Protein AF-W8C7N8-F1 (afdb_monomer_lite)

Sequence (102 aa):
MYKPSRQQAPGKMLTQIAEEPWATVCADFVGPLPRSKHGNTTILVFIDKFSKWVEIVPLRKATTEGLIKAFRERILTRFGVLKIMITDNGTQFTSKEFKRLL

Structure (mmCIF, N/CA/C/O backbone):
data_AF-W8C7N8-F1
#
_entry.id   AF-W8C7N8-F1
#
loop_
_atom_site.group_PDB
_atom_site.id
_atom_site.type_symbol
_atom_site.label_atom_id
_atom_site.label_alt_id
_atom_site.label_comp_id
_atom_site.label_asym_id
_atom_site.label_entity_id
_atom_site.label_seq_id
_atom_site.pdbx_PDB_ins_code
_atom_site.Cartn_x
_atom_site.Cartn_y
_atom_site.Cartn_z
_atom_site.occupancy
_atom_site.B_iso_or_equiv
_atom_site.auth_seq_id
_atom_site.auth_comp_id
_atom_site.auth_asym_id
_atom_site.auth_atom_id
_atom_site.pdbx_PDB_model_num
ATOM 1 N N . MET A 1 1 ? 19.499 5.264 33.828 1.00 46.91 1 MET A N 1
ATOM 2 C CA . MET A 1 1 ? 19.126 4.126 32.955 1.00 46.91 1 MET A CA 1
ATOM 3 C C . MET A 1 1 ? 19.578 4.444 31.533 1.00 46.91 1 MET A C 1
ATOM 5 O O . MET A 1 1 ? 19.002 5.322 30.907 1.00 46.91 1 MET A O 1
ATOM 9 N N . TYR A 1 2 ? 20.653 3.812 31.061 1.00 42.91 2 TYR A N 1
ATOM 10 C CA . TYR A 1 2 ? 21.243 4.032 29.734 1.00 42.91 2 TYR A CA 1
ATOM 11 C C . TYR A 1 2 ? 20.625 3.033 28.742 1.00 42.91 2 TYR A C 1
ATOM 13 O O . TYR A 1 2 ? 20.754 1.827 28.940 1.00 42.91 2 TYR A O 1
ATOM 21 N N . LYS A 1 3 ? 19.904 3.510 27.716 1.00 37.59 3 LYS A N 1
ATOM 22 C CA . LYS A 1 3 ? 19.435 2.654 26.612 1.00 37.59 3 LYS A CA 1
ATOM 23 C C . LYS A 1 3 ? 20.620 2.428 25.664 1.00 37.59 3 LYS A C 1
ATOM 25 O O . LYS A 1 3 ? 21.109 3.414 25.117 1.00 37.59 3 LYS A O 1
ATOM 30 N N . PRO A 1 4 ? 21.086 1.188 25.449 1.00 54.31 4 PRO A N 1
ATOM 31 C CA . PRO A 1 4 ? 22.184 0.941 24.526 1.00 54.31 4 PRO A CA 1
ATOM 32 C C . PRO A 1 4 ? 21.729 1.262 23.097 1.00 54.31 4 PRO A C 1
ATOM 34 O O . PRO A 1 4 ? 20.704 0.759 22.628 1.00 54.31 4 PRO A O 1
ATOM 37 N N . SER A 1 5 ? 22.476 2.120 22.402 1.00 57.84 5 SER A N 1
ATOM 38 C CA . SER A 1 5 ? 22.250 2.416 20.991 1.00 57.84 5 SER A CA 1
ATOM 39 C C . SER A 1 5 ? 22.742 1.241 20.146 1.00 57.84 5 SER A C 1
ATOM 41 O O . SER A 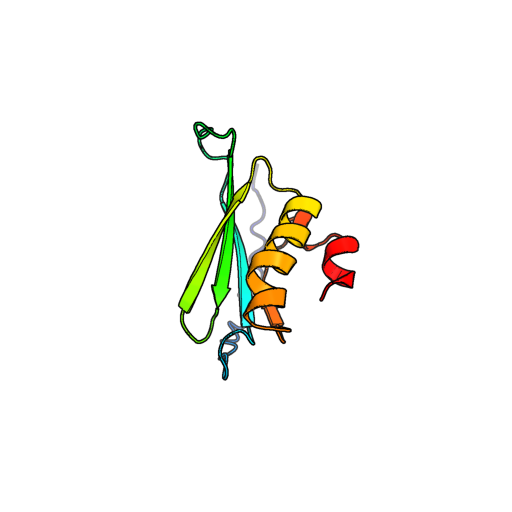1 5 ? 23.932 1.038 19.925 1.00 57.84 5 SER A O 1
ATOM 43 N N . ARG A 1 6 ? 21.808 0.439 19.635 1.00 54.16 6 ARG A N 1
ATOM 44 C CA . ARG A 1 6 ? 22.111 -0.555 18.602 1.00 54.16 6 ARG A CA 1
ATOM 45 C C . ARG A 1 6 ? 22.130 0.151 17.244 1.00 54.16 6 ARG A C 1
ATOM 47 O O . ARG A 1 6 ? 21.176 0.040 16.481 1.00 54.16 6 ARG A O 1
ATOM 54 N N . GLN A 1 7 ? 23.184 0.915 16.955 1.00 57.00 7 GLN A N 1
ATOM 55 C CA . GLN A 1 7 ? 23.429 1.397 15.593 1.00 57.00 7 GLN A CA 1
ATOM 56 C C . GLN A 1 7 ? 23.890 0.203 14.750 1.00 57.00 7 GLN A C 1
ATOM 58 O O . GLN A 1 7 ? 25.065 -0.152 14.729 1.00 57.00 7 GLN A O 1
ATOM 63 N N . GLN A 1 8 ? 22.941 -0.476 14.104 1.00 55.56 8 GLN A N 1
ATOM 64 C CA . GLN A 1 8 ? 23.278 -1.356 12.987 1.00 55.56 8 GLN A CA 1
ATOM 65 C C . GLN A 1 8 ? 23.839 -0.478 11.866 1.00 55.56 8 GLN A C 1
ATOM 67 O O . GLN A 1 8 ? 23.320 0.616 11.634 1.00 55.56 8 GLN A O 1
ATOM 72 N N . ALA A 1 9 ? 24.907 -0.934 11.204 1.00 55.25 9 ALA A N 1
ATOM 73 C CA . ALA A 1 9 ? 25.464 -0.231 10.054 1.00 55.25 9 ALA A CA 1
ATOM 74 C C . ALA A 1 9 ? 24.328 0.089 9.066 1.00 55.25 9 ALA A C 1
ATOM 76 O O . ALA A 1 9 ? 23.503 -0.799 8.819 1.00 55.25 9 ALA A O 1
ATOM 77 N N . PRO A 1 10 ? 24.238 1.323 8.532 1.00 58.97 10 PRO A N 1
ATOM 78 C CA . PRO A 1 10 ? 23.207 1.652 7.563 1.00 58.97 10 PRO A CA 1
ATOM 79 C C . PRO A 1 10 ? 23.323 0.655 6.411 1.00 58.97 10 PRO A C 1
ATOM 81 O O . PRO A 1 10 ? 24.361 0.568 5.752 1.00 58.97 10 PRO A O 1
ATOM 84 N N . GLY A 1 11 ? 22.282 -0.164 6.230 1.00 62.59 11 GLY A N 1
ATOM 85 C CA . GLY A 1 11 ? 22.219 -1.099 5.115 1.00 62.59 11 GLY A CA 1
ATOM 86 C C . GLY A 1 11 ? 22.470 -0.340 3.815 1.00 62.59 11 GLY A C 1
ATOM 87 O O . GLY A 1 11 ? 22.079 0.822 3.689 1.00 62.59 11 GLY A O 1
ATOM 88 N N . LYS A 1 12 ? 23.155 -0.966 2.852 1.00 61.62 12 LYS A N 1
ATOM 89 C CA . LYS A 1 12 ? 23.386 -0.347 1.541 1.00 61.62 12 LYS A CA 1
ATOM 90 C C . LYS A 1 12 ? 22.030 0.083 0.970 1.00 61.62 12 LYS A C 1
ATOM 92 O O . LYS A 1 12 ? 21.170 -0.768 0.750 1.00 61.62 12 LYS A O 1
ATOM 97 N N . MET A 1 13 ? 21.837 1.385 0.747 1.00 56.91 13 MET A N 1
ATOM 98 C CA . MET A 1 13 ? 20.666 1.899 0.035 1.00 56.91 13 MET A CA 1
ATOM 99 C C . MET A 1 13 ? 20.764 1.437 -1.418 1.00 56.91 13 MET A C 1
ATOM 101 O O . MET A 1 13 ? 21.407 2.071 -2.250 1.00 56.91 13 MET A O 1
ATOM 105 N N . LEU A 1 14 ? 20.174 0.282 -1.712 1.00 58.81 14 LEU A N 1
ATOM 106 C CA . LEU A 1 14 ? 19.998 -0.181 -3.078 1.00 58.81 14 LEU A CA 1
ATOM 107 C C . LEU A 1 14 ? 18.835 0.603 -3.681 1.00 58.81 14 LEU A C 1
ATOM 109 O O . LEU A 1 14 ? 17.667 0.344 -3.383 1.00 58.81 14 LEU A O 1
ATOM 113 N N . THR A 1 15 ? 19.143 1.572 -4.537 1.00 58.00 15 THR A N 1
ATOM 114 C CA . THR A 1 15 ? 18.124 2.218 -5.362 1.00 58.00 15 THR A CA 1
ATOM 115 C C . THR A 1 15 ? 17.655 1.206 -6.402 1.00 58.00 15 THR A C 1
ATOM 117 O O . THR A 1 15 ? 18.223 1.114 -7.482 1.00 58.00 15 THR A O 1
ATOM 120 N N . GLN A 1 16 ? 16.632 0.408 -6.086 1.00 66.12 16 GLN A N 1
ATOM 121 C CA . GLN A 1 16 ? 15.953 -0.387 -7.113 1.00 66.12 16 GLN A CA 1
ATOM 122 C C . GLN A 1 16 ? 15.312 0.583 -8.110 1.00 66.12 16 GLN A C 1
ATOM 124 O O . GLN A 1 16 ? 14.321 1.234 -7.779 1.00 66.12 16 GLN A O 1
ATOM 129 N N . ILE A 1 17 ? 15.899 0.748 -9.288 1.00 75.56 17 ILE A N 1
ATOM 130 C CA . ILE A 1 17 ? 15.290 1.535 -10.358 1.00 75.56 17 ILE A CA 1
ATOM 131 C C . ILE A 1 17 ? 14.147 0.682 -10.912 1.00 75.56 17 ILE A C 1
ATOM 133 O O . ILE A 1 17 ? 14.350 -0.481 -11.245 1.00 75.56 17 ILE A O 1
ATOM 137 N N . ALA A 1 18 ? 12.931 1.225 -10.922 1.00 82.50 18 ALA A N 1
ATOM 138 C CA . ALA A 1 18 ? 11.833 0.595 -11.642 1.00 82.50 18 ALA A CA 1
ATOM 139 C C . ALA A 1 18 ? 12.004 0.932 -13.126 1.00 82.50 18 ALA A C 1
ATOM 141 O O . ALA A 1 18 ? 12.246 2.094 -13.443 1.00 82.50 18 ALA A O 1
ATOM 142 N N . GLU A 1 19 ? 11.914 -0.064 -14.003 1.00 88.31 19 GLU A N 1
ATOM 143 C CA . GLU A 1 19 ? 12.128 0.102 -15.451 1.00 88.31 19 GLU A CA 1
ATOM 144 C C . GLU A 1 19 ? 10.815 0.234 -16.234 1.00 88.31 19 GLU A C 1
ATOM 146 O O . GLU A 1 19 ? 10.803 0.761 -17.342 1.00 88.31 19 GLU A O 1
ATOM 151 N N . GLU A 1 20 ? 9.700 -0.199 -15.643 1.00 91.62 20 GLU A N 1
ATOM 152 C CA . GLU A 1 20 ? 8.369 -0.171 -16.250 1.00 91.62 20 GLU A CA 1
ATOM 153 C C . GLU A 1 20 ? 7.315 0.312 -15.232 1.00 91.62 20 GLU A C 1
ATOM 155 O O . GLU A 1 20 ? 7.466 0.063 -14.025 1.00 91.62 20 GLU A O 1
ATOM 160 N N . PRO A 1 21 ? 6.243 0.995 -15.686 1.00 93.50 21 PRO A N 1
ATOM 161 C CA . PRO A 1 21 ? 5.113 1.353 -14.836 1.00 93.50 21 PRO A CA 1
ATOM 162 C C . PRO A 1 21 ? 4.550 0.132 -14.111 1.00 93.50 21 PRO A C 1
ATOM 164 O O . PRO A 1 21 ? 4.367 -0.921 -14.714 1.00 93.50 21 PRO A O 1
ATOM 167 N N . TRP A 1 22 ? 4.243 0.287 -12.826 1.00 93.19 22 TRP A N 1
ATOM 168 C CA . TRP A 1 22 ? 3.597 -0.721 -11.980 1.00 93.19 22 TRP A CA 1
ATOM 169 C C . TRP A 1 22 ? 4.403 -1.999 -11.715 1.00 93.19 22 TRP A C 1
ATOM 171 O O . TRP A 1 22 ? 3.930 -2.861 -10.977 1.00 93.19 22 TRP A O 1
ATOM 181 N N . ALA A 1 23 ? 5.652 -2.108 -12.186 1.00 92.44 23 ALA A N 1
ATOM 182 C CA . ALA A 1 23 ? 6.530 -3.208 -11.780 1.00 92.44 23 ALA A CA 1
ATOM 183 C C . ALA A 1 23 ? 6.890 -3.165 -10.301 1.00 92.44 23 ALA A C 1
ATOM 185 O O . ALA A 1 23 ? 7.010 -4.211 -9.668 1.00 92.44 23 ALA A O 1
ATOM 186 N N . THR A 1 24 ? 7.136 -1.969 -9.764 1.00 93.25 24 THR A N 1
ATOM 187 C CA . THR A 1 24 ? 7.529 -1.780 -8.367 1.00 93.25 24 THR A CA 1
ATOM 188 C C . THR A 1 24 ? 6.570 -0.820 -7.696 1.00 93.25 24 THR A C 1
ATOM 190 O O . THR A 1 24 ? 6.564 0.371 -8.008 1.00 93.25 24 THR A O 1
ATOM 193 N N . VAL A 1 25 ? 5.795 -1.337 -6.749 1.00 94.00 25 VAL A N 1
ATOM 194 C CA . VAL A 1 25 ? 4.799 -0.563 -6.007 1.00 94.00 25 VAL A CA 1
ATOM 195 C C . VAL A 1 25 ? 5.212 -0.474 -4.547 1.00 94.00 25 VAL A C 1
ATOM 197 O O . VAL A 1 25 ? 5.452 -1.490 -3.897 1.00 94.00 25 VAL A O 1
ATOM 200 N N . CYS A 1 26 ? 5.272 0.743 -4.020 1.00 93.56 26 CYS A N 1
ATOM 201 C CA . CYS A 1 26 ? 5.406 0.976 -2.588 1.00 93.56 26 CYS A CA 1
ATOM 202 C C . CYS A 1 26 ? 4.011 1.072 -1.961 1.00 93.56 26 CYS A C 1
ATOM 204 O O . CYS A 1 26 ? 3.178 1.803 -2.493 1.00 93.56 26 CYS A O 1
ATOM 206 N N . ALA A 1 27 ? 3.753 0.382 -0.851 1.00 94.00 27 ALA A N 1
ATOM 207 C CA . ALA A 1 27 ? 2.489 0.469 -0.122 1.00 94.00 27 ALA A CA 1
ATOM 208 C C . ALA A 1 27 ? 2.706 0.876 1.339 1.00 94.00 27 ALA A C 1
ATOM 210 O O . ALA A 1 27 ? 3.628 0.377 1.983 1.00 94.00 27 ALA A O 1
ATOM 211 N N . ASP A 1 28 ? 1.848 1.757 1.857 1.00 92.88 28 ASP A N 1
ATOM 212 C CA . ASP A 1 28 ? 1.945 2.250 3.235 1.00 92.88 28 ASP A CA 1
ATOM 213 C C . ASP A 1 28 ? 0.575 2.613 3.833 1.00 92.88 28 ASP A C 1
ATOM 215 O O . ASP A 1 28 ? -0.360 2.980 3.114 1.00 92.88 28 ASP A O 1
ATOM 219 N N . PHE A 1 29 ? 0.459 2.526 5.159 1.00 93.25 29 PHE A N 1
ATOM 220 C CA . PHE A 1 29 ? -0.712 2.962 5.912 1.00 93.25 29 PHE A CA 1
ATOM 221 C C . PHE A 1 29 ? -0.442 4.266 6.659 1.00 93.25 29 PHE A C 1
ATOM 223 O O . PHE A 1 29 ? 0.420 4.351 7.525 1.00 93.25 29 PHE A O 1
ATOM 230 N N . VAL A 1 30 ? -1.302 5.254 6.438 1.00 92.94 30 VAL A N 1
ATOM 231 C 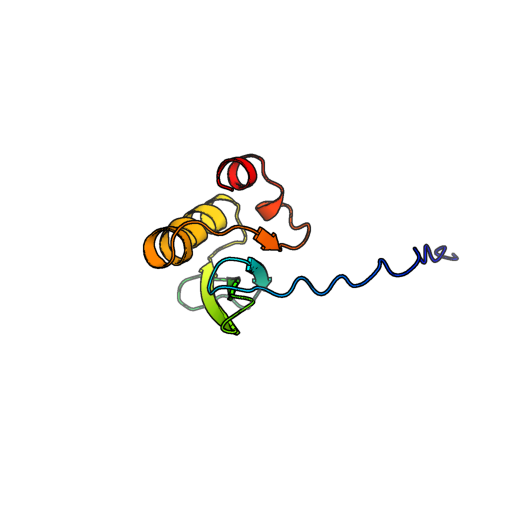CA . VAL A 1 30 ? -1.297 6.518 7.172 1.00 92.94 30 VAL A CA 1
ATOM 232 C C . VAL A 1 30 ? -2.439 6.519 8.184 1.00 92.94 30 VAL A C 1
ATOM 234 O O . VAL A 1 30 ? -3.619 6.504 7.815 1.00 92.94 30 VAL A O 1
ATOM 237 N N . GLY A 1 31 ? -2.106 6.549 9.475 1.00 88.81 31 GLY A N 1
ATOM 238 C CA . GLY A 1 31 ? -3.088 6.704 10.543 1.00 88.81 31 GLY A CA 1
ATOM 239 C C . GLY A 1 31 ? -2.575 6.368 11.947 1.00 88.81 31 GLY A C 1
ATOM 240 O O . GLY A 1 31 ? -1.407 6.027 12.114 1.00 88.81 31 GLY A O 1
ATOM 241 N 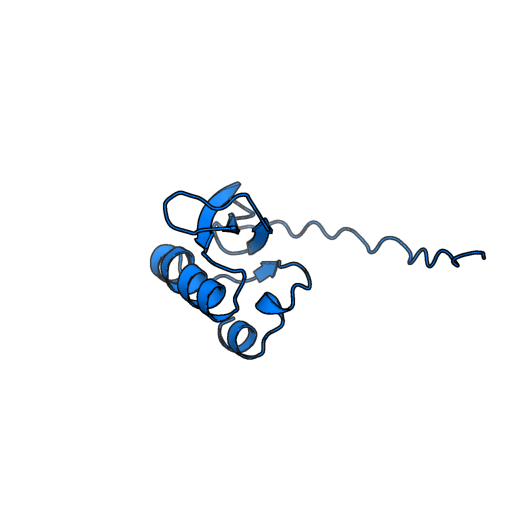N . PRO A 1 32 ? -3.459 6.443 12.960 1.00 89.75 32 PRO A N 1
ATOM 242 C CA . PRO A 1 32 ? -4.875 6.806 12.853 1.00 89.75 32 PRO A CA 1
ATOM 243 C C . PRO A 1 32 ? -5.094 8.314 12.629 1.00 89.75 32 PRO A C 1
ATOM 245 O O . PRO A 1 32 ? -4.513 9.153 13.308 1.00 89.75 32 PRO A O 1
ATOM 248 N N . LEU A 1 33 ? -5.961 8.650 11.675 1.00 94.19 33 LEU A N 1
ATOM 249 C CA . LEU A 1 33 ? -6.393 10.007 11.332 1.00 94.19 33 LEU A CA 1
ATOM 250 C C . LEU A 1 33 ? -7.742 10.339 11.993 1.00 94.19 33 LEU A C 1
ATOM 252 O O . LEU A 1 33 ? -8.495 9.420 12.346 1.00 94.19 33 LEU A O 1
ATOM 256 N N . PRO A 1 34 ? -8.100 11.635 12.112 1.00 96.31 34 PRO A N 1
ATOM 257 C CA . PRO A 1 34 ? -9.443 12.041 12.503 1.00 96.31 34 PRO A CA 1
ATOM 258 C C . PRO A 1 34 ? -10.508 11.349 11.651 1.00 96.31 34 PRO A C 1
ATOM 260 O O . PRO A 1 34 ? -10.384 11.225 10.431 1.00 96.31 34 PRO A O 1
ATOM 263 N N . ARG A 1 35 ? -11.571 10.887 12.310 1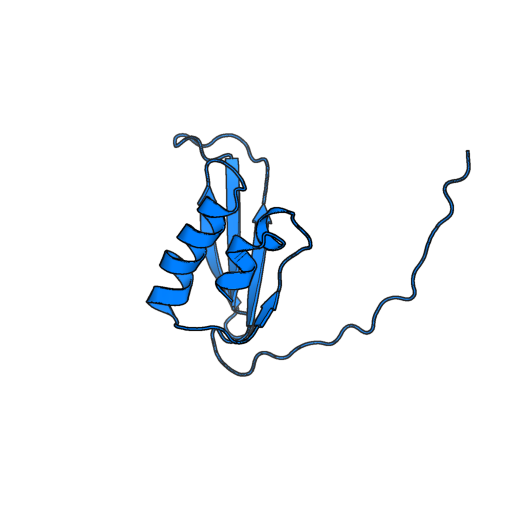.00 96.69 35 ARG A N 1
ATOM 264 C CA . ARG A 1 35 ? -12.648 10.148 11.654 1.00 96.69 35 ARG A CA 1
ATOM 265 C C . ARG A 1 35 ? -13.358 11.047 10.640 1.00 96.69 35 ARG A C 1
ATOM 267 O O . ARG A 1 35 ? -13.956 12.055 11.003 1.00 96.69 35 ARG A O 1
ATOM 274 N N . SER A 1 36 ? -13.333 10.646 9.374 1.00 95.81 36 SER A N 1
ATOM 275 C CA . SER A 1 36 ? -14.111 11.304 8.316 1.00 95.81 36 SER A CA 1
ATOM 276 C C . SER A 1 36 ? -15.621 11.088 8.490 1.00 95.81 36 SER A C 1
ATOM 278 O O . SER A 1 36 ? -16.052 10.174 9.197 1.00 95.81 36 SER A O 1
ATOM 280 N N . LYS A 1 37 ? -16.441 11.852 7.752 1.00 96.06 37 LYS A N 1
ATOM 281 C CA . LYS A 1 37 ? -17.910 11.684 7.714 1.00 96.06 37 LYS A CA 1
ATOM 282 C C . LYS A 1 37 ? -18.353 10.250 7.379 1.00 96.06 37 LYS A C 1
ATOM 284 O O . LYS A 1 37 ? -19.391 9.805 7.849 1.00 96.06 37 LYS A O 1
ATOM 289 N N . HIS A 1 38 ? -17.547 9.507 6.616 1.00 94.44 38 HIS A N 1
ATOM 290 C CA . HIS A 1 38 ? -17.827 8.117 6.229 1.00 94.44 38 HIS A CA 1
ATOM 291 C C . HIS A 1 38 ? -17.239 7.067 7.191 1.00 94.44 38 HIS A C 1
ATOM 293 O O . HIS A 1 38 ? -17.316 5.862 6.932 1.00 94.44 38 HIS A O 1
ATOM 299 N N . GLY A 1 39 ? -16.645 7.505 8.304 1.00 95.38 39 GLY A N 1
ATOM 300 C CA . GLY A 1 39 ? -16.073 6.631 9.325 1.00 95.38 39 GLY A CA 1
ATOM 301 C C . GLY A 1 39 ? -14.653 6.138 9.036 1.00 95.38 39 GLY A C 1
ATOM 302 O O . GLY A 1 39 ? -14.170 5.282 9.772 1.00 95.38 39 GLY A O 1
ATOM 303 N N . ASN A 1 40 ? -13.986 6.651 7.998 1.00 96.56 40 ASN A N 1
ATOM 304 C CA . ASN A 1 40 ? -12.600 6.291 7.676 1.00 96.56 40 ASN A CA 1
ATOM 305 C C . ASN A 1 40 ? -11.616 6.978 8.628 1.00 96.56 40 ASN A C 1
ATOM 307 O O . ASN A 1 40 ? -11.788 8.165 8.910 1.00 96.56 40 ASN A O 1
ATOM 311 N N . THR A 1 41 ? -10.610 6.235 9.088 1.00 96.56 41 THR A N 1
ATOM 312 C CA . THR A 1 41 ? -9.565 6.679 10.034 1.00 96.56 41 THR A CA 1
ATOM 313 C C . THR A 1 41 ? -8.159 6.300 9.572 1.00 96.56 41 THR A C 1
ATOM 315 O O . THR A 1 41 ? -7.178 6.606 10.242 1.00 96.56 41 THR A O 1
ATOM 318 N N . THR A 1 42 ? -8.026 5.605 8.448 1.00 95.38 42 THR A N 1
ATOM 319 C CA . THR A 1 42 ? -6.738 5.194 7.895 1.00 95.38 42 THR A CA 1
ATOM 320 C C . THR A 1 42 ? -6.759 5.435 6.398 1.00 95.38 42 THR A C 1
ATOM 322 O O . THR A 1 42 ? -7.794 5.265 5.756 1.00 95.38 42 THR A O 1
ATOM 325 N N . ILE A 1 43 ? -5.624 5.814 5.835 1.00 95.94 43 ILE A N 1
ATOM 326 C CA . ILE A 1 43 ? -5.418 5.868 4.395 1.00 95.94 43 ILE A CA 1
ATOM 327 C C . ILE A 1 43 ? -4.404 4.789 4.031 1.00 95.94 43 ILE A C 1
ATOM 329 O O . ILE A 1 43 ? -3.360 4.694 4.663 1.00 95.94 43 ILE A O 1
ATOM 333 N N . LEU A 1 44 ? -4.716 3.978 3.030 1.00 95.94 44 LEU A N 1
ATOM 334 C CA . LEU A 1 44 ? -3.765 3.087 2.380 1.00 95.94 44 LEU A CA 1
ATOM 335 C C . LEU A 1 44 ? -3.288 3.756 1.094 1.00 95.94 44 LEU A C 1
ATOM 337 O O . LEU A 1 44 ? -4.108 4.183 0.281 1.00 95.94 44 LEU A O 1
ATOM 341 N N . VAL A 1 45 ? -1.978 3.858 0.929 1.00 95.81 45 VAL A N 1
ATOM 342 C CA . VAL A 1 45 ? -1.344 4.498 -0.221 1.00 95.81 45 VAL A CA 1
ATOM 343 C C . VAL A 1 45 ? -0.596 3.443 -1.019 1.00 95.81 45 VAL A C 1
ATOM 345 O O . VAL A 1 45 ? 0.129 2.647 -0.431 1.00 95.81 45 VAL A O 1
ATOM 348 N N . PHE A 1 46 ? -0.744 3.462 -2.342 1.00 95.94 46 PHE A N 1
ATOM 349 C CA . PHE A 1 46 ? 0.118 2.745 -3.280 1.00 95.94 46 PHE A CA 1
ATOM 350 C C . PHE A 1 46 ? 0.818 3.750 -4.190 1.00 95.94 46 PHE A C 1
ATOM 352 O O . PHE A 1 46 ? 0.164 4.627 -4.751 1.00 95.94 46 PHE A O 1
ATOM 359 N N . ILE A 1 47 ? 2.130 3.618 -4.351 1.00 95.56 47 ILE A N 1
ATOM 360 C CA . ILE A 1 47 ? 2.941 4.496 -5.194 1.00 95.56 47 ILE A CA 1
ATOM 361 C C . ILE A 1 47 ? 3.674 3.643 -6.219 1.00 95.56 47 ILE A C 1
ATOM 363 O O . ILE A 1 47 ? 4.489 2.798 -5.847 1.00 95.56 47 ILE A O 1
ATOM 367 N N . ASP A 1 48 ? 3.424 3.891 -7.502 1.00 95.00 48 ASP A N 1
ATOM 368 C CA . ASP A 1 48 ? 4.248 3.336 -8.570 1.00 95.00 48 ASP A CA 1
ATOM 369 C C . ASP A 1 48 ? 5.611 4.035 -8.589 1.00 95.00 48 ASP A C 1
ATOM 371 O O . ASP A 1 48 ? 5.719 5.258 -8.731 1.00 95.00 48 ASP A O 1
ATOM 375 N N . LYS A 1 49 ? 6.686 3.259 -8.454 1.00 93.62 49 LYS A N 1
ATOM 376 C CA . LYS A 1 49 ? 8.037 3.811 -8.357 1.00 93.62 49 LYS A CA 1
ATOM 377 C C . LYS A 1 49 ? 8.522 4.415 -9.677 1.00 93.62 49 LYS A C 1
ATOM 379 O O . LYS A 1 49 ? 9.339 5.341 -9.610 1.00 93.62 49 LYS A O 1
ATOM 384 N N . PHE A 1 50 ? 8.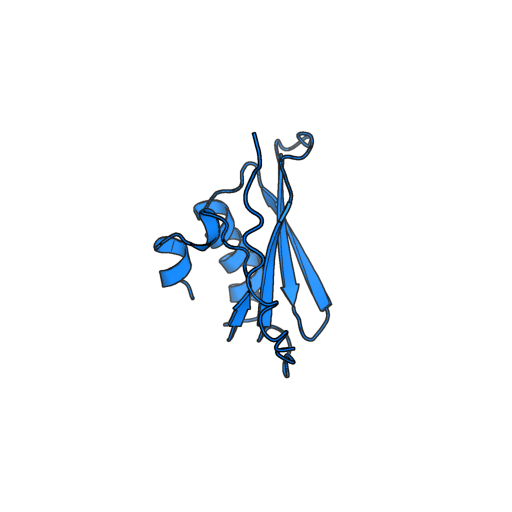032 3.924 -10.820 1.00 93.12 50 PHE A N 1
ATOM 385 C CA . PHE A 1 50 ? 8.405 4.406 -12.152 1.00 93.12 50 PHE A CA 1
ATOM 386 C C . PHE A 1 50 ? 7.718 5.737 -12.474 1.00 93.12 50 PHE A C 1
ATOM 388 O O . PHE A 1 50 ? 8.379 6.769 -12.552 1.00 93.12 50 PHE A O 1
ATOM 395 N N . SER A 1 51 ? 6.387 5.737 -12.581 1.00 94.19 51 SER A N 1
ATOM 396 C CA . SER A 1 51 ? 5.612 6.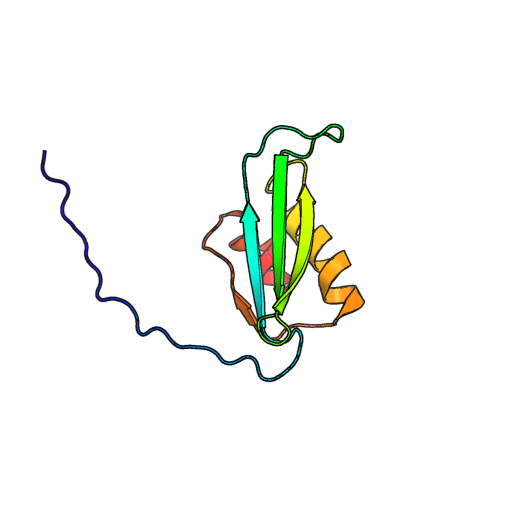913 -13.000 1.00 94.19 51 SER A CA 1
ATOM 397 C C . SER A 1 51 ? 5.361 7.929 -11.885 1.00 94.19 51 SER A C 1
ATOM 399 O O . SER A 1 51 ? 4.906 9.036 -12.163 1.00 94.19 51 SER A O 1
ATOM 401 N N . LYS A 1 52 ? 5.628 7.561 -10.623 1.00 93.38 52 LYS A N 1
ATOM 402 C CA . LYS A 1 52 ? 5.213 8.308 -9.421 1.00 93.38 52 LYS A CA 1
ATOM 403 C C . LYS A 1 52 ? 3.697 8.433 -9.266 1.00 93.38 52 LYS A C 1
ATOM 405 O O . LYS A 1 52 ? 3.238 9.261 -8.482 1.00 93.38 52 LYS A O 1
ATOM 410 N N . TRP A 1 53 ? 2.918 7.608 -9.968 1.00 95.56 53 TRP A N 1
ATOM 411 C CA . TRP A 1 53 ? 1.471 7.552 -9.792 1.00 95.56 53 TRP A CA 1
ATOM 412 C C . TRP A 1 53 ? 1.107 7.126 -8.369 1.00 95.56 53 TRP A C 1
ATOM 414 O O . TRP A 1 53 ? 1.705 6.195 -7.825 1.00 95.56 53 TRP A O 1
ATOM 424 N N . VAL A 1 54 ? 0.102 7.784 -7.786 1.00 96.19 54 VAL A N 1
ATOM 425 C CA . VAL A 1 54 ? -0.358 7.531 -6.417 1.00 96.19 54 VAL A CA 1
ATOM 426 C C . VAL A 1 54 ? -1.824 7.105 -6.419 1.00 96.19 54 VAL A C 1
ATOM 428 O O . VAL A 1 54 ? -2.692 7.824 -6.905 1.00 96.19 54 VAL A O 1
ATOM 431 N N . GLU A 1 55 ? -2.109 5.957 -5.810 1.00 96.69 55 GLU A N 1
ATOM 432 C CA . GLU A 1 55 ? -3.463 5.505 -5.488 1.00 96.69 55 GLU A CA 1
ATOM 433 C C . GLU A 1 55 ? -3.699 5.616 -3.982 1.00 96.69 55 GLU A C 1
ATOM 435 O O . GLU A 1 55 ? -2.917 5.117 -3.174 1.00 96.69 55 GLU A O 1
ATOM 440 N N . ILE A 1 56 ? -4.800 6.266 -3.605 1.00 96.56 56 ILE A N 1
ATOM 441 C CA . ILE A 1 56 ? -5.151 6.554 -2.214 1.00 96.56 56 ILE A CA 1
ATOM 442 C C . ILE A 1 56 ? -6.491 5.894 -1.903 1.00 96.56 56 ILE A C 1
ATOM 444 O O . ILE A 1 56 ? -7.507 6.193 -2.533 1.00 96.56 56 ILE A O 1
ATOM 448 N N . VAL A 1 57 ? -6.508 5.015 -0.903 1.00 96.38 57 VAL A N 1
ATOM 449 C CA . VAL A 1 57 ? -7.698 4.263 -0.501 1.00 96.38 57 VAL A CA 1
ATOM 450 C C . VAL A 1 57 ? -8.028 4.552 0.962 1.00 96.38 57 VAL A C 1
ATOM 452 O O . VAL A 1 57 ? -7.302 4.115 1.857 1.00 96.38 57 VAL A O 1
ATOM 455 N N . PRO A 1 58 ? -9.123 5.276 1.254 1.00 96.19 58 PRO A N 1
ATOM 456 C CA . PRO A 1 58 ? -9.543 5.498 2.627 1.00 96.19 58 PRO A CA 1
ATOM 457 C C . PRO A 1 58 ? -10.182 4.227 3.201 1.00 96.19 58 PRO A C 1
ATOM 459 O O . PRO A 1 58 ? -11.037 3.598 2.577 1.00 96.19 58 PRO A O 1
ATOM 462 N N . LEU A 1 59 ? -9.790 3.870 4.420 1.00 95.75 59 LEU A N 1
ATOM 463 C CA . LEU A 1 59 ? -10.240 2.683 5.135 1.00 95.75 59 LEU A CA 1
ATOM 464 C C . LEU A 1 59 ? -10.746 3.054 6.533 1.00 95.75 59 LEU A C 1
ATOM 466 O O . LEU A 1 59 ? -10.238 3.957 7.204 1.00 95.75 59 LEU A O 1
ATOM 470 N N . ARG A 1 60 ? -11.741 2.303 7.013 1.00 94.50 60 ARG A N 1
ATOM 471 C CA . ARG A 1 60 ? -12.247 2.404 8.395 1.00 94.50 60 ARG A CA 1
ATOM 472 C C . ARG A 1 60 ? -11.248 1.906 9.438 1.00 94.50 60 ARG A C 1
ATOM 474 O O . ARG A 1 60 ? -11.357 2.280 10.600 1.00 94.50 60 ARG A O 1
ATOM 481 N N . LYS A 1 61 ? -10.324 1.030 9.033 1.00 90.69 61 LYS A N 1
ATOM 482 C CA . LYS A 1 61 ? -9.257 0.464 9.864 1.00 90.69 61 LYS A CA 1
ATOM 483 C C . LYS A 1 61 ? -8.161 -0.139 8.976 1.00 90.69 61 LYS A C 1
ATOM 485 O O . LYS A 1 61 ? -8.478 -0.721 7.937 1.00 90.69 61 LYS A O 1
ATOM 490 N N . ALA A 1 62 ? -6.906 -0.071 9.421 1.00 90.69 62 ALA A N 1
ATOM 491 C CA . ALA A 1 62 ? -5.773 -0.801 8.844 1.00 90.69 62 ALA A CA 1
ATOM 492 C C . ALA A 1 62 ? -5.917 -2.321 9.071 1.00 90.69 62 ALA A C 1
ATOM 494 O O . ALA A 1 62 ? -5.438 -2.859 10.071 1.00 90.69 62 ALA A O 1
ATOM 495 N N . THR A 1 63 ? -6.625 -3.007 8.175 1.00 90.69 63 THR A N 1
ATOM 496 C CA . THR A 1 63 ? -6.861 -4.464 8.219 1.00 90.69 63 THR A CA 1
ATOM 497 C C . THR A 1 63 ? -6.257 -5.135 6.994 1.00 90.69 63 THR A C 1
ATOM 499 O O . THR A 1 63 ? -6.192 -4.525 5.924 1.00 90.69 63 THR A O 1
ATOM 502 N N . THR A 1 64 ? -5.837 -6.391 7.139 1.00 90.69 64 THR A N 1
ATOM 503 C CA . THR A 1 64 ? -5.318 -7.201 6.030 1.00 90.69 64 THR A CA 1
ATOM 504 C C . THR A 1 64 ? -6.377 -7.413 4.950 1.00 90.69 64 THR A C 1
ATOM 506 O O . THR A 1 64 ? -6.076 -7.324 3.764 1.00 90.69 64 THR A O 1
ATOM 509 N N . GLU A 1 65 ? -7.635 -7.625 5.330 1.00 91.56 65 GLU A N 1
ATOM 510 C CA . GLU A 1 65 ? -8.744 -7.800 4.391 1.00 91.56 65 GLU A CA 1
ATOM 511 C C . GLU A 1 65 ? -8.989 -6.520 3.585 1.00 91.56 65 GLU A C 1
ATOM 513 O O . GLU A 1 65 ? -9.156 -6.570 2.366 1.00 91.56 65 GLU A O 1
ATOM 518 N N . GLY A 1 66 ? -8.958 -5.361 4.257 1.00 93.00 66 GLY A N 1
ATOM 519 C CA . GLY A 1 66 ? -9.058 -4.055 3.609 1.00 93.00 66 GLY A CA 1
ATOM 520 C C . GLY A 1 66 ? -7.917 -3.808 2.622 1.00 93.00 66 GLY A C 1
ATOM 521 O O . GLY A 1 66 ? -8.169 -3.345 1.511 1.00 93.00 66 GLY A O 1
ATOM 522 N N . LEU A 1 67 ? -6.688 -4.183 2.994 1.00 93.44 67 LEU A N 1
ATOM 523 C CA . LEU A 1 67 ? -5.512 -4.139 2.122 1.00 93.44 67 LEU A CA 1
ATOM 524 C C . LEU A 1 67 ? -5.679 -5.024 0.886 1.00 93.44 67 LEU A C 1
ATOM 526 O O . LEU A 1 67 ? -5.516 -4.538 -0.228 1.00 93.44 67 LEU A O 1
ATOM 530 N N . ILE A 1 68 ? -6.024 -6.301 1.065 1.00 93.62 68 ILE A N 1
ATOM 531 C CA . ILE A 1 68 ? -6.178 -7.257 -0.040 1.00 93.62 68 ILE A CA 1
ATOM 532 C C . ILE A 1 68 ? -7.254 -6.785 -1.013 1.00 93.62 68 ILE A C 1
ATOM 534 O O . ILE A 1 68 ? -7.043 -6.807 -2.227 1.00 93.62 68 ILE A O 1
ATOM 538 N N . LYS A 1 69 ? -8.401 -6.339 -0.488 1.00 94.94 69 LYS A N 1
ATOM 539 C CA . LYS A 1 69 ? -9.498 -5.823 -1.308 1.00 94.94 69 LYS A CA 1
ATOM 540 C C . LYS A 1 69 ? -9.055 -4.599 -2.108 1.00 94.94 69 LYS A C 1
ATOM 542 O O . LYS A 1 69 ? -9.210 -4.582 -3.326 1.00 94.94 69 LYS A O 1
ATOM 547 N N . ALA A 1 70 ? -8.459 -3.614 -1.437 1.00 95.25 70 ALA A N 1
ATOM 548 C CA . ALA A 1 70 ? -7.965 -2.401 -2.077 1.00 95.25 70 ALA A CA 1
ATOM 549 C C . ALA A 1 70 ? -6.910 -2.708 -3.146 1.00 95.25 70 ALA A C 1
ATOM 551 O O . ALA A 1 70 ? -6.988 -2.190 -4.254 1.00 95.25 70 ALA A O 1
ATOM 552 N N . PHE A 1 71 ? -5.956 -3.585 -2.840 1.00 94.06 71 PHE A N 1
ATOM 553 C CA . PHE A 1 71 ? -4.889 -3.957 -3.757 1.00 94.06 71 PHE A CA 1
ATOM 554 C C . PHE A 1 71 ? -5.423 -4.669 -5.008 1.00 94.06 71 PHE A C 1
ATOM 556 O O . PHE A 1 71 ? -5.049 -4.315 -6.126 1.00 94.06 71 PHE A O 1
ATOM 563 N N . ARG A 1 72 ? -6.366 -5.606 -4.845 1.00 93.62 72 ARG A N 1
ATOM 564 C CA . ARG A 1 72 ? -7.040 -6.255 -5.978 1.00 93.62 72 ARG A CA 1
ATOM 565 C C . ARG A 1 72 ? -7.768 -5.248 -6.861 1.00 93.62 72 ARG A C 1
ATOM 567 O O . ARG A 1 72 ? -7.525 -5.219 -8.059 1.00 93.62 72 ARG A O 1
ATOM 574 N N . GLU A 1 73 ? -8.641 -4.435 -6.269 1.00 95.19 73 GLU A N 1
ATOM 575 C CA . GLU A 1 73 ? -9.544 -3.537 -7.003 1.00 95.19 73 GLU A CA 1
ATOM 576 C C . GLU A 1 73 ? -8.841 -2.323 -7.617 1.00 95.19 73 GLU A C 1
ATOM 578 O O . GLU A 1 73 ? -9.306 -1.785 -8.623 1.00 95.19 73 GLU A O 1
ATOM 583 N N . ARG A 1 74 ? -7.768 -1.836 -6.985 1.00 95.00 74 ARG A N 1
ATOM 584 C CA . ARG A 1 74 ? -7.093 -0.601 -7.403 1.00 95.00 74 ARG A CA 1
ATOM 585 C C . ARG A 1 74 ? -5.828 -0.843 -8.195 1.00 95.00 74 ARG A C 1
ATOM 587 O O . ARG A 1 74 ? -5.511 0.015 -9.014 1.00 95.00 74 ARG A O 1
ATOM 594 N N . ILE A 1 75 ? -5.139 -1.961 -7.962 1.00 93.81 75 ILE A N 1
ATOM 595 C CA . ILE A 1 75 ? -3.865 -2.257 -8.617 1.00 93.81 75 ILE A CA 1
ATOM 596 C C . ILE A 1 75 ? -4.015 -3.414 -9.602 1.00 93.81 75 ILE A C 1
ATOM 598 O O . ILE A 1 75 ? -3.931 -3.188 -10.807 1.00 93.81 75 ILE A O 1
ATOM 602 N N . LEU A 1 76 ? -4.306 -4.628 -9.120 1.00 92.31 76 LEU A N 1
ATOM 603 C CA . LEU A 1 76 ? -4.253 -5.834 -9.960 1.00 92.31 76 LEU A CA 1
ATOM 604 C C . LEU A 1 76 ? -5.229 -5.797 -11.141 1.00 92.31 76 LEU A C 1
ATOM 606 O O . LEU A 1 76 ? -4.857 -6.142 -12.258 1.00 92.31 76 LEU A O 1
ATOM 610 N N . THR A 1 77 ? -6.470 -5.358 -10.923 1.00 93.88 77 THR A N 1
ATOM 611 C CA . THR A 1 77 ? -7.487 -5.299 -11.989 1.00 93.88 77 THR A CA 1
ATOM 612 C C . THR A 1 77 ? -7.234 -4.206 -13.024 1.00 93.88 77 THR A C 1
ATOM 614 O O . THR A 1 77 ? -7.771 -4.291 -14.124 1.00 93.88 77 THR A O 1
ATOM 617 N N . ARG A 1 78 ? -6.462 -3.167 -12.682 1.00 94.38 78 ARG A N 1
ATOM 618 C CA . ARG A 1 78 ? -6.253 -1.985 -13.536 1.00 94.38 78 ARG A CA 1
ATOM 619 C C . ARG A 1 78 ? -4.918 -2.005 -14.262 1.00 94.38 78 ARG A C 1
ATOM 621 O O . ARG A 1 78 ? -4.858 -1.597 -15.416 1.00 94.38 78 ARG A O 1
ATOM 628 N N . PHE A 1 79 ? -3.869 -2.456 -13.583 1.00 92.50 79 PHE A N 1
ATOM 629 C CA . PHE A 1 79 ? -2.490 -2.369 -14.062 1.00 92.50 79 PHE A CA 1
ATOM 630 C C . PHE A 1 79 ? -1.822 -3.739 -14.217 1.00 92.50 79 PHE A C 1
ATOM 632 O O . PHE A 1 79 ? -0.724 -3.823 -14.757 1.00 92.50 79 PHE A O 1
ATOM 639 N N . GLY A 1 80 ? -2.495 -4.814 -13.796 1.00 90.94 80 GLY A N 1
ATOM 640 C CA . GLY A 1 80 ? -1.976 -6.172 -13.876 1.00 90.94 80 GLY A CA 1
ATOM 641 C C . GLY A 1 80 ? -1.086 -6.546 -12.692 1.00 90.94 80 GLY A C 1
ATOM 642 O O . GLY A 1 80 ? -1.163 -5.968 -11.607 1.00 90.94 80 GLY A O 1
ATOM 643 N N . VAL A 1 81 ? -0.273 -7.582 -12.896 1.00 89.12 81 VAL A N 1
ATOM 644 C CA . VAL A 1 81 ? 0.585 -8.161 -11.857 1.00 89.12 81 VAL A CA 1
ATOM 645 C C . VAL A 1 81 ? 1.886 -7.368 -11.761 1.00 89.12 81 VAL A C 1
ATOM 647 O O . VAL A 1 81 ? 2.576 -7.172 -12.757 1.00 89.12 81 VAL A O 1
ATOM 650 N N . LEU A 1 82 ? 2.228 -6.939 -10.548 1.00 90.31 82 LEU A N 1
ATOM 651 C CA . LEU A 1 82 ? 3.499 -6.278 -10.249 1.00 90.31 82 LEU A CA 1
ATOM 652 C C . LEU A 1 82 ? 4.614 -7.288 -9.975 1.00 90.31 82 LEU A C 1
ATOM 654 O O . LEU A 1 82 ? 4.359 -8.417 -9.565 1.00 90.31 82 LEU A O 1
ATOM 658 N N . LYS A 1 83 ? 5.864 -6.856 -10.147 1.00 89.81 83 LYS A N 1
ATOM 659 C CA . LYS A 1 83 ? 7.057 -7.679 -9.897 1.00 89.81 83 LYS A CA 1
ATOM 660 C C . LYS A 1 83 ? 7.530 -7.582 -8.448 1.00 89.81 83 LYS A C 1
ATOM 662 O O . LYS A 1 83 ? 7.997 -8.562 -7.879 1.00 89.81 83 LYS A O 1
ATOM 667 N N . ILE A 1 84 ? 7.460 -6.385 -7.864 1.00 89.06 84 ILE A N 1
ATOM 668 C CA . ILE A 1 84 ? 8.012 -6.084 -6.542 1.00 89.06 84 ILE A CA 1
ATOM 669 C C . ILE A 1 84 ? 7.030 -5.214 -5.770 1.00 89.06 84 ILE A C 1
ATOM 671 O O . ILE A 1 84 ? 6.648 -4.133 -6.223 1.00 89.06 84 ILE A O 1
ATOM 675 N N . MET A 1 85 ? 6.682 -5.650 -4.562 1.00 89.50 85 MET A N 1
ATOM 676 C CA . MET A 1 85 ? 6.002 -4.798 -3.600 1.00 89.50 85 MET A CA 1
ATOM 677 C C . MET A 1 85 ? 6.937 -4.440 -2.451 1.00 89.50 85 MET A C 1
ATOM 679 O O . MET A 1 85 ? 7.524 -5.315 -1.817 1.00 89.50 85 MET A O 1
ATOM 683 N N . ILE A 1 86 ? 7.049 -3.144 -2.180 1.00 89.56 86 ILE A N 1
ATOM 684 C CA . ILE A 1 86 ? 7.804 -2.602 -1.055 1.00 89.56 86 ILE A CA 1
ATOM 685 C C . ILE A 1 86 ? 6.789 -2.129 -0.021 1.00 89.56 86 ILE A C 1
ATOM 687 O O . ILE A 1 86 ? 6.034 -1.195 -0.272 1.00 89.56 86 ILE A O 1
ATOM 691 N N . THR A 1 87 ? 6.763 -2.769 1.139 1.00 89.88 87 THR A N 1
ATOM 692 C CA . THR A 1 87 ? 5.906 -2.375 2.260 1.00 89.88 87 THR A CA 1
ATOM 693 C C . THR A 1 87 ? 6.769 -2.125 3.481 1.00 89.88 87 THR A C 1
ATOM 695 O O . THR A 1 87 ? 7.909 -2.595 3.557 1.00 89.88 87 THR A O 1
ATOM 698 N N . ASP A 1 88 ? 6.229 -1.420 4.466 1.00 82.12 88 ASP A N 1
ATOM 699 C CA . ASP A 1 88 ? 6.815 -1.467 5.796 1.00 82.12 88 ASP A CA 1
ATOM 700 C C . ASP A 1 88 ? 6.593 -2.856 6.441 1.00 82.12 88 ASP A C 1
ATOM 702 O O . ASP A 1 88 ? 5.918 -3.738 5.893 1.00 82.12 88 ASP A O 1
ATOM 706 N N . ASN A 1 89 ? 7.178 -3.071 7.622 1.00 73.75 89 ASN A N 1
ATOM 707 C CA . ASN A 1 89 ? 6.976 -4.300 8.400 1.00 73.75 89 ASN A CA 1
ATOM 708 C C . ASN A 1 89 ? 5.653 -4.288 9.193 1.00 73.75 89 ASN A C 1
ATOM 710 O O . ASN A 1 89 ? 5.537 -4.967 10.218 1.00 73.75 89 ASN A O 1
ATOM 714 N N . GLY A 1 90 ? 4.648 -3.533 8.741 1.00 74.94 90 GLY A N 1
ATOM 715 C CA . GLY A 1 90 ? 3.318 -3.537 9.327 1.00 74.94 90 GLY A CA 1
ATOM 716 C C . GLY A 1 90 ? 2.727 -4.948 9.361 1.00 74.94 90 GLY A C 1
ATOM 717 O O . GLY A 1 90 ? 2.845 -5.744 8.423 1.00 74.94 90 GLY A O 1
ATOM 718 N N . THR A 1 91 ? 2.058 -5.285 10.464 1.00 76.50 91 THR A N 1
ATOM 719 C CA . THR A 1 91 ? 1.437 -6.610 10.673 1.00 76.50 91 THR A CA 1
ATOM 720 C C . THR A 1 91 ? 0.454 -7.003 9.563 1.00 76.50 91 THR A C 1
ATOM 722 O O . THR A 1 91 ? 0.278 -8.176 9.248 1.00 76.50 91 THR A O 1
ATOM 725 N N . GLN A 1 92 ? -0.151 -6.005 8.925 1.00 79.19 92 GLN A N 1
ATOM 726 C CA . GLN A 1 92 ? -1.125 -6.150 7.856 1.00 79.19 92 GLN A CA 1
ATOM 727 C C . GLN A 1 92 ? -0.474 -6.706 6.579 1.00 79.19 92 GLN A C 1
ATOM 729 O O . GLN A 1 92 ? -1.029 -7.616 5.956 1.00 79.19 92 GLN A O 1
ATOM 734 N N . PHE A 1 93 ? 0.724 -6.214 6.241 1.00 76.69 93 PHE A N 1
ATOM 735 C CA . PHE A 1 93 ? 1.512 -6.622 5.072 1.00 76.69 93 PHE A CA 1
ATOM 736 C C . PHE A 1 93 ? 2.291 -7.927 5.297 1.00 76.69 93 PHE A C 1
ATOM 738 O O . PHE A 1 93 ? 2.624 -8.635 4.351 1.00 76.69 93 PHE A O 1
ATOM 745 N N . THR A 1 94 ? 2.559 -8.293 6.553 1.00 76.06 94 THR A N 1
ATOM 746 C CA . THR A 1 94 ? 3.278 -9.536 6.890 1.00 76.06 94 THR A CA 1
ATOM 747 C C . THR A 1 94 ? 2.370 -10.761 7.042 1.00 76.06 94 THR A C 1
ATOM 749 O O . THR A 1 94 ? 2.880 -11.880 7.164 1.00 76.06 94 THR A O 1
ATOM 752 N N . SER A 1 95 ? 1.048 -10.570 6.986 1.00 79.06 95 SER A N 1
ATOM 753 C CA . SER A 1 95 ? 0.040 -11.637 7.040 1.00 79.06 95 SER A CA 1
ATOM 754 C C . SER A 1 95 ? 0.239 -12.707 5.954 1.00 79.06 95 SER A C 1
ATOM 756 O O . SER A 1 95 ? 0.673 -12.426 4.832 1.00 79.06 95 SER A O 1
ATOM 758 N N . LYS A 1 96 ? -0.098 -13.967 6.272 1.00 78.94 96 LYS A N 1
ATOM 759 C CA . LYS A 1 96 ? 0.006 -15.083 5.312 1.00 78.94 96 LYS A CA 1
ATOM 760 C C . LYS A 1 96 ? -0.934 -14.875 4.127 1.00 78.94 96 LYS A C 1
ATOM 762 O O . LYS A 1 96 ? -0.611 -15.256 3.010 1.00 78.94 96 LYS A O 1
ATOM 767 N N . GLU A 1 97 ? -2.085 -14.273 4.386 1.00 77.25 97 GLU A N 1
ATOM 768 C CA . GLU A 1 97 ? -3.139 -13.965 3.425 1.00 77.25 97 GLU A CA 1
ATOM 769 C C . GLU A 1 97 ? -2.622 -13.031 2.340 1.00 77.25 97 GLU A C 1
ATOM 771 O O . GLU A 1 97 ? -2.840 -13.294 1.160 1.00 77.25 97 GLU A O 1
ATOM 776 N N . PHE A 1 98 ? -1.900 -11.982 2.737 1.00 79.44 98 PHE A N 1
ATOM 777 C CA . PHE A 1 98 ? -1.327 -11.033 1.796 1.00 79.44 98 PHE A CA 1
ATOM 778 C C . PHE A 1 98 ? -0.158 -11.634 1.017 1.00 79.44 98 PHE A C 1
ATOM 780 O O . PHE A 1 98 ? -0.092 -11.492 -0.198 1.00 79.44 98 PHE A O 1
ATOM 787 N N . LYS A 1 99 ? 0.713 -12.399 1.686 1.00 79.56 99 LYS A N 1
ATOM 788 C CA . LYS A 1 99 ? 1.837 -13.080 1.024 1.00 79.56 99 LYS A CA 1
ATOM 789 C C . LYS A 1 99 ? 1.414 -14.128 -0.005 1.00 79.56 99 LYS A C 1
ATOM 791 O O . LYS A 1 99 ? 2.162 -14.354 -0.937 1.00 79.56 99 LYS A O 1
ATOM 796 N N . ARG A 1 100 ? 0.248 -14.769 0.148 1.00 80.44 100 ARG A N 1
ATOM 797 C CA . ARG A 1 100 ? -0.305 -15.698 -0.864 1.00 80.44 100 ARG A CA 1
ATOM 798 C C . ARG A 1 100 ? -0.801 -14.993 -2.129 1.00 80.44 100 ARG A C 1
ATOM 800 O O . ARG A 1 100 ? -1.170 -15.662 -3.088 1.00 80.44 100 ARG A O 1
ATOM 807 N N . LEU A 1 101 ? -0.946 -13.675 -2.072 1.00 74.06 101 LEU A N 1
ATOM 808 C CA . LEU A 1 101 ? -1.543 -12.861 -3.121 1.00 74.06 101 LEU A CA 1
ATOM 809 C C . LEU A 1 101 ? -0.504 -12.198 -4.033 1.00 74.06 101 LEU A C 1
ATOM 811 O O . LEU A 1 101 ? -0.876 -11.701 -5.095 1.00 74.06 101 LEU A O 1
ATOM 815 N N . LEU A 1 102 ? 0.744 -12.154 -3.563 1.00 71.50 102 LEU A N 1
ATOM 816 C CA . LEU A 1 102 ? 1.945 -11.755 -4.291 1.00 71.50 102 LEU A CA 1
ATOM 817 C C . LEU A 1 102 ? 2.571 -12.999 -4.928 1.00 71.50 102 LEU A C 1
ATOM 819 O O . LEU A 1 102 ? 3.067 -12.864 -6.063 1.00 71.50 102 LEU A O 1
#

Secondary structure (DSSP, 8-state):
-PPP---------------STTSEEEEEEE-SPPPPTT---EEEEEEETTT--EEEEEESS--HHHHHHHHIIIIIHHH---SEEEE-S-HHHHSHHHHTT-

Foldseek 3Di:
DDDDDPPDPPPPPDPPQDPDWQQEKEWEKDAQQPQDPVQFRIWIWIATRHPRDIDIDTDNDLALVSVVVCCVVPRCVPPNDYNYYHYDPDPSCVDPVNVVVD

Organism: Ceratitis capitata (NCBI:txid7213)

Radius of gyration: 15.94 Å; chains: 1; bounding box: 43×28×49 Å

InterPro domains:
  IPR001584 Integrase, catalytic core [PF00665] (20-102)
  IPR001584 Integrase, catalytic core [PS50994] (17-102)
  IPR012337 Ribonuclease H-like superfamily [SSF53098] (17-102)
  IPR036397 Ribonuclease H superfamily [G3DSA:3.30.420.10] (13-102)

pLDDT: mean 84.85, std 14.48, range [37.59, 96.69]